Protein AF-A0A7X1GFJ7-F1 (afdb_monomer_lite)

pLDDT: mean 75.86, std 20.46, range [40.88, 95.12]

Organism: NCBI:txid2762577

Secondary structure (DSSP, 8-state):
-EEEEEEEEESSTTSPPEEEEEEESSHHHHHHHHHHH-TTEEEEEEEEEE----S--------------------

Foldseek 3Di:
DFKKWKWFAFPDPVDDIDTDIDDDPDPVRRVVVVCVVPVRTPDMDIDTPDDPDPPDDPPPPPDPDDDPDDDDDDD

Radius of gyration: 21.79 Å; chains: 1; bounding box: 53×56×32 Å

Structure (mmCIF, N/CA/C/O backbone):
data_AF-A0A7X1GFJ7-F1
#
_entry.id   AF-A0A7X1GFJ7-F1
#
loop_
_atom_site.group_PDB
_atom_site.id
_atom_site.type_symbol
_atom_site.label_atom_id
_atom_site.label_alt_id
_atom_site.label_comp_id
_atom_site.label_asym_id
_atom_site.label_entity_id
_atom_site.label_seq_id
_atom_site.pdbx_PDB_ins_code
_atom_site.Cartn_x
_atom_site.Cartn_y
_atom_site.Cartn_z
_atom_site.occupancy
_atom_site.B_iso_or_equiv
_atom_site.auth_seq_id
_atom_site.auth_comp_id
_atom_site.auth_asym_id
_atom_site.auth_atom_id
_atom_site.pdbx_PDB_model_num
ATOM 1 N N . MET A 1 1 ? 6.828 1.723 -14.273 1.00 77.81 1 MET A N 1
ATOM 2 C CA . MET A 1 1 ? 5.659 1.261 -13.498 1.00 77.81 1 MET A CA 1
ATOM 3 C C . MET A 1 1 ? 5.821 -0.184 -13.048 1.00 77.81 1 MET A C 1
ATOM 5 O O . MET A 1 1 ? 6.294 -1.004 -13.824 1.00 77.81 1 MET A O 1
ATOM 9 N N . ARG A 1 2 ? 5.467 -0.473 -11.793 1.00 87.75 2 ARG A N 1
ATOM 10 C CA . ARG A 1 2 ? 5.494 -1.793 -11.145 1.00 87.75 2 ARG A CA 1
ATOM 11 C C . ARG A 1 2 ? 4.186 -2.008 -10.385 1.00 87.75 2 ARG A C 1
ATOM 13 O O . ARG A 1 2 ? 3.588 -1.033 -9.922 1.00 87.75 2 ARG A O 1
ATOM 20 N N . LEU A 1 3 ? 3.784 -3.268 -10.256 1.00 91.44 3 LEU A N 1
ATOM 21 C CA . LEU A 1 3 ? 2.654 -3.674 -9.428 1.00 91.44 3 LEU A CA 1
ATOM 22 C C . LEU A 1 3 ? 3.148 -3.984 -8.012 1.00 91.44 3 LEU A C 1
ATOM 24 O O . LEU A 1 3 ? 4.068 -4.789 -7.834 1.00 91.44 3 LEU A O 1
ATOM 28 N N . TYR A 1 4 ? 2.545 -3.325 -7.030 1.00 91.94 4 TYR A N 1
ATOM 29 C CA . TYR A 1 4 ? 2.800 -3.541 -5.613 1.00 91.94 4 TYR A CA 1
ATOM 30 C C . TYR A 1 4 ? 1.560 -4.144 -4.966 1.00 91.94 4 TYR A C 1
ATOM 32 O O . TYR A 1 4 ? 0.496 -3.534 -5.031 1.00 91.94 4 TYR A O 1
ATOM 40 N N . ASP A 1 5 ? 1.721 -5.275 -4.295 1.00 94.62 5 ASP A N 1
ATOM 41 C CA . ASP A 1 5 ? 0.803 -5.692 -3.243 1.00 94.62 5 ASP A CA 1
ATOM 42 C C . ASP A 1 5 ? 1.054 -4.847 -2.000 1.00 94.62 5 ASP A C 1
ATOM 44 O O . ASP A 1 5 ? 2.204 -4.536 -1.665 1.00 94.62 5 ASP A O 1
ATOM 48 N N . TYR A 1 6 ? -0.008 -4.501 -1.283 1.00 93.81 6 TYR A N 1
ATOM 49 C CA . TYR A 1 6 ? 0.111 -3.798 -0.019 1.00 93.81 6 TYR A CA 1
ATOM 50 C C . TYR A 1 6 ? -0.763 -4.383 1.080 1.00 93.81 6 TYR A C 1
ATOM 52 O O . TYR A 1 6 ? -1.844 -4.923 0.855 1.00 93.81 6 TYR A O 1
ATOM 60 N N . THR A 1 7 ? -0.284 -4.212 2.309 1.00 95.12 7 THR A N 1
ATOM 61 C CA . THR A 1 7 ? -1.074 -4.374 3.529 1.00 95.12 7 THR A CA 1
ATOM 62 C C . THR A 1 7 ? -0.984 -3.085 4.329 1.00 95.12 7 THR A C 1
ATOM 64 O O . THR A 1 7 ? 0.107 -2.638 4.691 1.00 95.12 7 THR A O 1
ATOM 67 N N . ALA A 1 8 ? -2.126 -2.455 4.576 1.00 93.81 8 ALA A N 1
ATOM 68 C CA . ALA A 1 8 ? -2.225 -1.221 5.336 1.00 93.81 8 ALA A CA 1
ATOM 69 C C . ALA A 1 8 ? -2.906 -1.500 6.679 1.00 93.81 8 ALA A C 1
ATOM 71 O O . ALA A 1 8 ? -4.019 -2.023 6.731 1.00 93.81 8 ALA A O 1
ATOM 72 N N . TYR A 1 9 ? -2.220 -1.158 7.764 1.00 93.25 9 TYR A N 1
ATOM 73 C CA . TYR A 1 9 ? -2.687 -1.381 9.124 1.00 93.25 9 TYR A CA 1
ATOM 74 C C . TYR A 1 9 ? -3.259 -0.072 9.678 1.00 93.25 9 TYR A C 1
ATOM 76 O O . TYR A 1 9 ? -2.503 0.900 9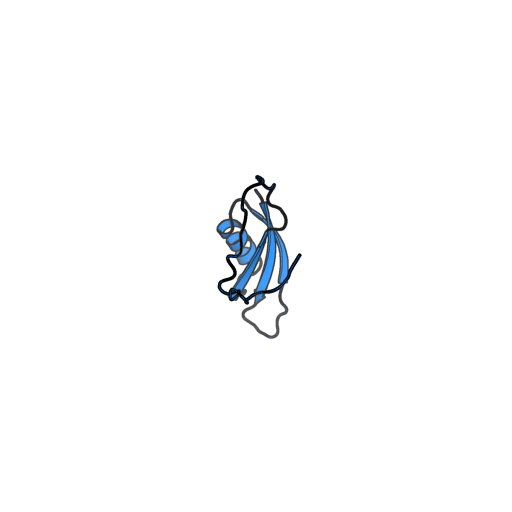.841 1.00 93.25 9 TYR A O 1
ATOM 84 N N . PRO A 1 10 ? -4.574 -0.010 9.941 1.00 90.62 10 PRO A N 1
ATOM 85 C CA . PRO A 1 10 ? -5.187 1.130 10.606 1.00 90.62 10 PRO A CA 1
ATOM 86 C C . PRO A 1 10 ? -4.586 1.322 12.000 1.00 90.62 10 PRO A C 1
ATOM 88 O O . PRO A 1 10 ? -4.179 0.370 12.660 1.00 90.62 10 PRO A O 1
ATOM 91 N N . LYS A 1 11 ? -4.533 2.577 12.450 1.00 89.31 11 LYS A N 1
ATOM 92 C CA . LYS A 1 11 ? -4.102 2.916 13.813 1.00 89.31 11 LYS A CA 1
ATOM 93 C C . LYS A 1 11 ? -5.043 2.341 14.878 1.00 89.31 11 LYS A C 1
ATOM 95 O O . LYS A 1 11 ? -4.635 2.080 16.004 1.00 89.31 11 LYS A O 1
ATOM 100 N N . ASP A 1 12 ? -6.314 2.194 14.527 1.00 88.06 12 ASP A N 1
ATOM 101 C CA . ASP A 1 12 ? -7.315 1.611 15.403 1.00 88.06 12 ASP A CA 1
ATOM 102 C C . ASP A 1 12 ? -7.264 0.081 15.325 1.00 88.06 12 ASP A C 1
ATOM 104 O O . ASP A 1 12 ? -7.526 -0.504 14.276 1.00 88.06 12 ASP A O 1
ATOM 108 N N . HIS A 1 13 ? -6.937 -0.564 16.445 1.00 76.38 13 HIS A N 1
ATOM 109 C CA . HIS A 1 13 ? -6.778 -2.018 16.523 1.00 76.38 13 HIS A CA 1
ATOM 110 C C . HIS A 1 13 ? -8.094 -2.802 16.384 1.00 76.38 13 HIS A C 1
ATOM 112 O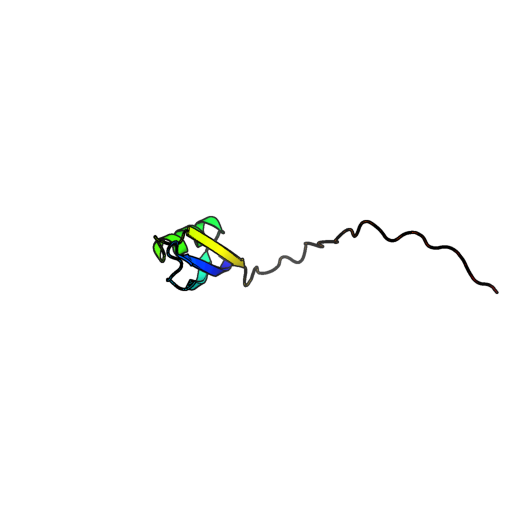 O . HIS A 1 13 ? -8.041 -4.023 16.244 1.00 76.38 13 HIS A O 1
ATOM 118 N N . ALA A 1 14 ? -9.260 -2.144 16.433 1.00 84.19 14 ALA A N 1
ATOM 119 C CA . ALA A 1 14 ? -10.537 -2.792 16.137 1.00 84.19 14 ALA A CA 1
ATOM 120 C C . ALA A 1 14 ? -10.819 -2.842 14.626 1.00 84.19 14 ALA A C 1
ATOM 122 O O . ALA A 1 14 ? -11.684 -3.599 14.184 1.00 84.19 14 ALA A O 1
ATOM 123 N N . GLN A 1 15 ? -10.083 -2.068 13.820 1.00 85.06 15 GLN A N 1
ATOM 124 C CA . GLN A 1 15 ? -10.182 -2.099 12.367 1.00 85.06 15 GLN A CA 1
ATOM 125 C C . GLN A 1 15 ? -9.242 -3.150 11.775 1.00 85.06 15 GLN A C 1
ATOM 127 O O . GLN A 1 15 ? -8.098 -3.330 12.191 1.00 85.06 15 GLN A O 1
ATOM 132 N N . HIS A 1 16 ? -9.743 -3.860 10.770 1.00 89.88 16 HIS A N 1
ATOM 133 C CA . HIS A 1 16 ? -8.995 -4.917 10.107 1.00 89.88 16 HIS A CA 1
ATOM 134 C C . HIS A 1 16 ? -7.947 -4.327 9.157 1.00 89.88 16 HIS A C 1
ATOM 136 O O . HIS A 1 16 ? -8.119 -3.234 8.614 1.00 89.88 16 HIS A O 1
ATOM 142 N N . ALA A 1 17 ? -6.868 -5.078 8.930 1.00 90.75 17 ALA A N 1
ATOM 143 C CA . ALA A 1 17 ? -5.883 -4.723 7.920 1.00 90.75 17 ALA A CA 1
ATOM 144 C C . ALA A 1 17 ? -6.531 -4.678 6.526 1.00 90.75 17 ALA A C 1
ATOM 146 O O . ALA A 1 17 ? -7.375 -5.509 6.185 1.00 90.75 17 ALA A O 1
ATOM 147 N N . VAL A 1 18 ? -6.121 -3.695 5.727 1.00 90.94 18 VAL A N 1
ATOM 148 C CA . VAL A 1 18 ? -6.604 -3.488 4.361 1.00 90.94 18 VAL A CA 1
ATOM 149 C C . VAL A 1 18 ? -5.575 -4.040 3.387 1.00 90.94 18 VAL A C 1
ATOM 151 O O . VAL A 1 18 ? -4.406 -3.657 3.437 1.00 90.94 18 VAL A O 1
ATOM 154 N N . TYR A 1 19 ? -6.024 -4.904 2.484 1.00 93.00 19 TYR A N 1
ATOM 155 C CA . TYR A 1 19 ? -5.198 -5.536 1.460 1.00 93.00 19 TYR A CA 1
ATOM 156 C C . TYR A 1 19 ? -5.599 -5.028 0.079 1.00 93.00 19 TYR A C 1
ATOM 158 O O . TYR A 1 19 ? -6.775 -4.748 -0.162 1.00 93.00 19 TYR A O 1
ATOM 166 N N . GLY A 1 20 ? -4.635 -4.921 -0.826 1.00 93.06 20 GLY A N 1
ATOM 167 C CA . GLY A 1 20 ? -4.910 -4.571 -2.211 1.00 93.06 20 GLY A CA 1
ATOM 168 C C . GLY A 1 20 ? -3.646 -4.400 -3.034 1.00 93.06 20 GLY A C 1
ATOM 169 O O . GLY A 1 20 ? -2.533 -4.584 -2.546 1.00 93.06 20 GLY A O 1
ATOM 170 N N . GLU A 1 21 ? -3.839 -3.984 -4.278 1.00 94.25 21 GLU A N 1
ATOM 171 C CA . GLU A 1 21 ? -2.767 -3.804 -5.249 1.00 94.25 21 GLU A CA 1
ATOM 172 C C . GLU A 1 21 ? -2.717 -2.351 -5.731 1.00 94.25 21 GLU A C 1
ATOM 174 O O . GLU A 1 21 ? -3.743 -1.681 -5.879 1.00 94.25 21 GLU A O 1
ATOM 179 N N . VAL A 1 22 ? -1.517 -1.836 -6.005 1.00 92.62 22 VAL A N 1
ATOM 180 C CA . VAL A 1 22 ? -1.331 -0.495 -6.563 1.00 92.62 22 VAL A CA 1
ATOM 181 C C . VAL A 1 22 ? -0.233 -0.462 -7.620 1.00 92.62 22 VAL A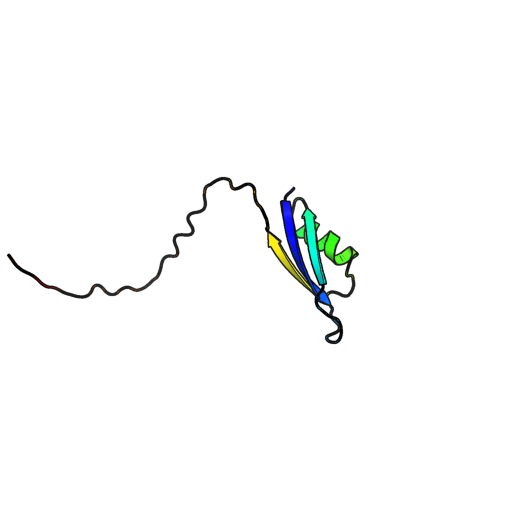 C 1
ATOM 183 O O . VAL A 1 22 ? 0.877 -0.960 -7.436 1.00 92.62 22 VAL A O 1
ATOM 186 N N . MET A 1 23 ? -0.530 0.197 -8.739 1.00 93.25 23 MET A N 1
ATOM 187 C CA . MET A 1 23 ? 0.451 0.487 -9.783 1.00 93.25 23 MET A CA 1
ATOM 188 C C . MET A 1 23 ? 1.179 1.798 -9.479 1.00 93.25 23 MET A C 1
ATOM 190 O O . MET A 1 23 ? 0.558 2.865 -9.374 1.00 93.25 23 MET A O 1
ATOM 194 N N . ALA A 1 24 ? 2.505 1.745 -9.371 1.00 91.62 24 ALA A N 1
ATOM 195 C CA . ALA A 1 24 ? 3.340 2.920 -9.131 1.00 91.62 24 ALA A CA 1
ATOM 196 C C . ALA A 1 24 ? 4.736 2.772 -9.746 1.00 91.62 24 ALA A C 1
ATOM 198 O O . ALA A 1 24 ? 5.211 1.669 -10.006 1.00 91.62 24 ALA A O 1
ATOM 199 N N . ASP A 1 25 ? 5.418 3.889 -9.984 1.00 89.50 25 ASP A N 1
ATOM 200 C CA . ASP A 1 25 ? 6.800 3.877 -10.478 1.00 89.50 25 ASP A CA 1
ATOM 201 C C . ASP A 1 25 ? 7.830 3.681 -9.366 1.00 89.50 25 ASP A C 1
ATOM 203 O O . ASP A 1 25 ? 8.913 3.150 -9.612 1.00 89.50 25 ASP A O 1
ATOM 207 N N . THR A 1 26 ? 7.487 4.074 -8.138 1.00 90.44 26 THR A N 1
ATOM 208 C CA . THR A 1 26 ? 8.351 3.971 -6.960 1.00 90.44 26 THR A CA 1
ATOM 209 C C . THR A 1 26 ? 7.559 3.543 -5.726 1.00 90.44 26 THR A C 1
ATOM 211 O O . THR A 1 26 ? 6.347 3.747 -5.648 1.00 90.44 26 THR A O 1
ATOM 214 N N . ASP A 1 27 ? 8.267 3.005 -4.731 1.00 90.62 27 ASP A N 1
ATOM 215 C CA . ASP A 1 27 ? 7.710 2.634 -3.422 1.00 90.62 27 ASP A CA 1
ATOM 216 C C . ASP A 1 27 ? 7.053 3.836 -2.718 1.00 90.62 27 ASP A C 1
ATOM 218 O O . ASP A 1 27 ? 5.934 3.747 -2.216 1.00 90.62 27 ASP A O 1
ATOM 222 N N . SER A 1 28 ? 7.698 5.007 -2.771 1.00 93.38 28 SER A N 1
ATOM 223 C CA . SER A 1 28 ? 7.153 6.249 -2.211 1.00 93.38 28 SER A CA 1
ATOM 224 C C . SER A 1 28 ? 5.857 6.680 -2.902 1.00 93.38 28 SER A C 1
ATOM 226 O O . SER A 1 28 ? 4.925 7.119 -2.230 1.00 93.38 28 SER A O 1
ATOM 228 N N . ALA A 1 29 ? 5.767 6.526 -4.228 1.00 94.62 29 ALA A N 1
ATOM 229 C CA . ALA A 1 29 ? 4.547 6.827 -4.973 1.00 94.62 29 ALA A CA 1
ATOM 230 C C . ALA A 1 29 ? 3.421 5.828 -4.656 1.00 94.62 29 ALA A C 1
ATOM 232 O O . ALA A 1 29 ? 2.270 6.241 -4.512 1.00 94.62 29 ALA A O 1
ATOM 233 N N . ALA A 1 30 ? 3.739 4.539 -4.485 1.00 93.25 30 ALA A N 1
ATOM 234 C CA . ALA A 1 30 ? 2.783 3.533 -4.018 1.00 93.25 30 ALA A CA 1
ATOM 235 C C . ALA A 1 30 ? 2.249 3.883 -2.620 1.00 93.25 30 ALA A C 1
ATOM 237 O O . ALA A 1 30 ? 1.037 3.990 -2.434 1.00 93.25 30 ALA A O 1
ATOM 238 N N . LYS A 1 31 ? 3.139 4.169 -1.659 1.00 93.50 31 LYS A N 1
ATOM 239 C CA . LYS A 1 31 ? 2.761 4.578 -0.294 1.00 93.50 31 LYS A CA 1
ATOM 240 C C . LYS A 1 31 ? 1.900 5.834 -0.276 1.00 93.50 31 LYS A C 1
ATOM 242 O O . LYS A 1 31 ? 0.930 5.877 0.471 1.00 93.50 31 LYS A O 1
ATOM 247 N N . ALA A 1 32 ? 2.218 6.841 -1.092 1.00 94.56 32 ALA A N 1
ATOM 248 C CA . ALA A 1 32 ? 1.423 8.065 -1.177 1.00 94.56 32 ALA A CA 1
ATOM 249 C C . ALA A 1 32 ? -0.009 7.788 -1.662 1.00 94.56 32 ALA A C 1
ATOM 251 O O . ALA A 1 32 ? -0.963 8.281 -1.061 1.00 94.56 32 ALA A O 1
ATOM 252 N N . LYS A 1 33 ? -0.167 6.947 -2.695 1.00 94.19 33 LYS A N 1
ATOM 253 C CA . LYS A 1 33 ? -1.486 6.518 -3.187 1.00 94.19 33 LYS A CA 1
ATOM 254 C C . LYS A 1 33 ? -2.269 5.753 -2.119 1.00 94.19 33 LYS A C 1
ATOM 256 O O . LYS A 1 33 ? -3.427 6.068 -1.878 1.00 94.19 33 LYS A O 1
ATOM 261 N N . ILE A 1 34 ? -1.632 4.804 -1.433 1.00 93.81 34 ILE A N 1
ATOM 262 C CA . ILE A 1 34 ? -2.286 4.014 -0.377 1.00 93.81 34 ILE A CA 1
ATOM 263 C C . ILE A 1 34 ? -2.671 4.899 0.810 1.00 93.81 34 ILE A C 1
ATOM 265 O O . ILE A 1 34 ? -3.762 4.757 1.350 1.00 93.81 34 ILE A O 1
ATOM 269 N N . LYS A 1 35 ? -1.826 5.8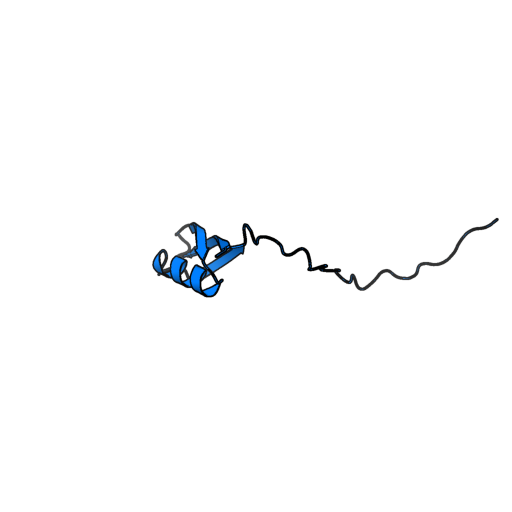61 1.189 1.00 92.81 35 LYS A N 1
ATOM 270 C CA . LYS A 1 35 ? -2.120 6.799 2.279 1.00 92.81 35 LYS A CA 1
ATOM 271 C C . LYS A 1 35 ? -3.295 7.728 1.959 1.00 92.81 35 LYS A C 1
ATOM 273 O O . LYS A 1 35 ? -4.007 8.126 2.873 1.00 92.81 35 LYS A O 1
ATOM 278 N N . ALA A 1 36 ? -3.528 8.041 0.684 1.00 92.19 36 ALA A N 1
ATOM 279 C CA . ALA A 1 36 ? -4.727 8.762 0.258 1.00 92.19 36 ALA A CA 1
ATOM 280 C C . ALA A 1 36 ? -6.005 7.908 0.386 1.00 92.19 36 ALA A C 1
ATOM 282 O O . ALA A 1 36 ? -7.067 8.453 0.669 1.00 92.19 36 ALA A O 1
ATOM 283 N N . LEU A 1 37 ? -5.902 6.583 0.218 1.00 87.81 37 LEU A N 1
ATOM 284 C CA . LEU A 1 37 ? -7.016 5.640 0.392 1.00 87.81 37 LEU A CA 1
ATOM 285 C C . LEU A 1 37 ? -7.268 5.291 1.868 1.00 87.81 37 LEU A C 1
ATOM 287 O O . LEU A 1 37 ? -8.413 5.128 2.274 1.00 87.81 37 LEU A O 1
ATOM 291 N N . CYS A 1 38 ? -6.208 5.197 2.673 1.00 86.62 38 CYS A N 1
ATOM 292 C CA . CYS A 1 38 ? -6.273 4.946 4.110 1.00 86.62 38 CYS A CA 1
ATOM 293 C C . CYS A 1 38 ? -5.512 6.030 4.899 1.00 86.62 38 CYS A C 1
ATOM 295 O O . CYS A 1 38 ? -4.370 5.812 5.321 1.00 86.62 38 CYS A O 1
ATOM 297 N N . PRO A 1 39 ? -6.129 7.201 5.148 1.00 85.88 39 PRO A N 1
ATOM 298 C CA . PRO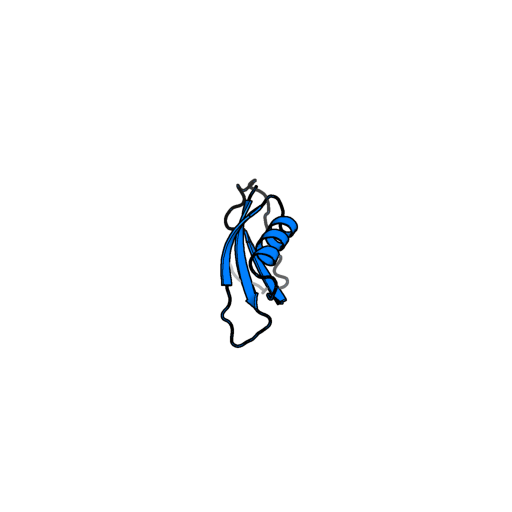 A 1 39 ? -5.481 8.299 5.872 1.00 85.88 39 PRO A CA 1
ATOM 299 C C . PRO A 1 39 ? -5.210 7.978 7.351 1.00 85.88 39 PRO A C 1
ATOM 301 O O . PRO A 1 39 ? -4.339 8.592 7.965 1.00 85.88 39 PRO A O 1
ATOM 304 N N . HIS A 1 40 ? -5.926 7.001 7.916 1.00 87.06 40 HIS A N 1
ATOM 305 C CA . HIS A 1 40 ? -5.791 6.559 9.308 1.00 87.06 40 HIS A CA 1
ATOM 306 C C . HIS A 1 40 ? -4.861 5.349 9.484 1.00 87.06 40 HIS A C 1
ATOM 308 O O . HIS A 1 40 ? -4.736 4.832 10.596 1.00 87.06 40 HIS A O 1
ATOM 314 N N . CYS A 1 41 ? -4.212 4.887 8.412 1.00 87.75 41 CYS A N 1
ATOM 315 C CA . CYS A 1 41 ? -3.244 3.803 8.489 1.00 87.75 41 CYS A CA 1
ATOM 316 C C . CYS A 1 41 ? -1.911 4.295 9.062 1.00 87.75 41 CYS A C 1
ATOM 318 O O . CYS A 1 41 ? -1.313 5.251 8.565 1.00 87.75 41 CYS 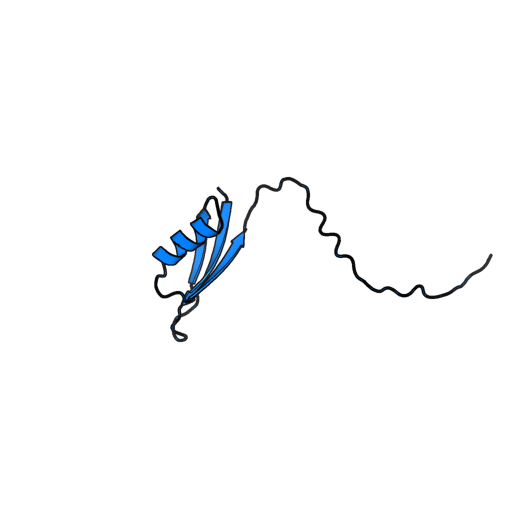A O 1
ATOM 320 N N . GLU A 1 42 ? -1.443 3.627 10.116 1.00 89.50 42 GLU A N 1
ATOM 321 C CA . GLU A 1 42 ? -0.173 3.934 10.778 1.00 89.50 42 GLU A CA 1
ATOM 322 C C . GLU A 1 42 ? 1.000 3.275 10.048 1.00 89.50 42 GLU A C 1
ATOM 324 O O . GLU A 1 42 ? 2.053 3.886 9.855 1.00 89.50 42 GLU A O 1
ATOM 329 N N . ARG A 1 43 ? 0.794 2.038 9.588 1.00 91.75 43 ARG A N 1
ATOM 330 C CA . ARG A 1 43 ? 1.815 1.233 8.922 1.00 91.75 43 ARG A CA 1
ATOM 331 C C . ARG A 1 43 ? 1.309 0.751 7.572 1.00 91.75 43 ARG A C 1
ATOM 333 O O . ARG A 1 43 ? 0.184 0.280 7.452 1.00 91.75 43 ARG A O 1
ATOM 340 N N . ILE A 1 44 ? 2.166 0.850 6.560 1.00 93.88 44 ILE A N 1
ATOM 341 C CA . ILE A 1 44 ? 1.913 0.335 5.213 1.00 93.88 44 ILE A CA 1
ATOM 342 C C . ILE A 1 44 ? 3.107 -0.532 4.828 1.00 93.88 44 ILE A C 1
ATOM 344 O O . ILE A 1 44 ? 4.238 -0.043 4.767 1.00 93.88 44 ILE A O 1
ATOM 348 N N . GLU A 1 45 ? 2.848 -1.808 4.577 1.00 94.12 45 GLU A N 1
ATOM 349 C CA . GLU A 1 45 ? 3.820 -2.760 4.052 1.00 94.12 45 GLU A CA 1
ATOM 350 C C . GLU A 1 45 ? 3.579 -2.965 2.562 1.00 94.12 45 GLU A C 1
ATOM 352 O O . GLU A 1 45 ? 2.434 -3.083 2.130 1.00 94.12 45 GLU A O 1
ATOM 357 N N . LEU A 1 46 ? 4.664 -2.977 1.787 1.00 93.69 46 LEU A N 1
ATOM 358 C CA . LEU A 1 46 ? 4.640 -3.156 0.340 1.00 93.69 46 LEU A CA 1
ATOM 359 C C . LEU A 1 46 ? 5.432 -4.399 -0.046 1.00 93.69 46 LEU A C 1
ATOM 361 O O . LEU A 1 46 ? 6.546 -4.600 0.438 1.00 93.69 46 LEU A O 1
ATOM 365 N N . SER A 1 47 ? 4.875 -5.180 -0.963 1.00 90.81 47 SER A N 1
ATOM 366 C CA . SER A 1 47 ? 5.535 -6.300 -1.622 1.00 90.81 47 SER A CA 1
ATOM 367 C C . SER A 1 47 ? 5.446 -6.111 -3.131 1.00 90.81 47 SER A C 1
ATOM 369 O O . SER A 1 47 ? 4.413 -5.710 -3.657 1.00 90.81 47 SER A O 1
ATOM 371 N N . ILE A 1 48 ? 6.536 -6.348 -3.855 1.00 85.19 48 ILE A N 1
ATOM 372 C CA . ILE A 1 48 ? 6.537 -6.191 -5.313 1.00 85.19 48 ILE A CA 1
ATOM 373 C C . ILE A 1 48 ? 6.085 -7.513 -5.929 1.00 85.19 48 ILE A C 1
ATOM 375 O O . ILE A 1 48 ? 6.797 -8.507 -5.820 1.00 85.19 48 ILE A O 1
ATOM 379 N N . LEU A 1 49 ? 4.933 -7.507 -6.600 1.00 79.56 49 LEU A N 1
ATOM 380 C CA . LEU A 1 49 ? 4.372 -8.701 -7.240 1.00 79.56 49 LEU A CA 1
ATOM 381 C C . LEU A 1 49 ? 5.071 -9.069 -8.545 1.00 79.56 49 LEU A C 1
ATOM 383 O O . LEU A 1 49 ? 5.125 -10.233 -8.934 1.00 79.56 49 LEU A O 1
ATOM 387 N N . SER A 1 50 ? 5.603 -8.077 -9.253 1.00 66.25 50 SER A N 1
ATOM 388 C CA . SER A 1 50 ? 6.366 -8.303 -10.474 1.00 66.25 50 SER A CA 1
ATOM 389 C C . SER A 1 50 ? 7.264 -7.114 -10.755 1.00 66.25 50 SER A C 1
ATOM 391 O O . SER A 1 50 ? 6.829 -6.028 -11.141 1.00 66.25 50 SER A O 1
ATOM 393 N N . THR A 1 51 ? 8.561 -7.334 -10.591 1.00 58.12 51 THR A N 1
ATOM 394 C CA . THR A 1 51 ? 9.536 -6.682 -11.452 1.00 58.12 51 THR A CA 1
ATOM 395 C C . THR A 1 51 ? 9.631 -7.549 -12.693 1.00 58.12 51 THR A C 1
ATOM 397 O O . THR A 1 51 ? 9.897 -8.739 -12.558 1.00 58.12 51 THR A O 1
ATOM 400 N N . SER A 1 52 ? 9.470 -6.995 -13.892 1.00 53.06 52 SER A N 1
ATOM 401 C CA . SER A 1 52 ? 10.153 -7.584 -15.045 1.00 53.06 52 SER A CA 1
ATOM 402 C C . SER A 1 52 ? 11.621 -7.732 -14.628 1.00 53.06 52 SER A C 1
ATOM 404 O O . SER A 1 52 ? 12.288 -6.718 -14.416 1.00 53.06 52 SER A O 1
ATOM 406 N N . GLU A 1 53 ? 12.073 -8.954 -14.338 1.00 47.78 53 GLU A N 1
ATOM 407 C CA . GLU A 1 53 ? 13.433 -9.206 -13.871 1.00 47.78 53 GLU A CA 1
ATOM 408 C C . GLU A 1 53 ? 14.410 -8.773 -14.972 1.00 47.78 53 GLU A C 1
ATOM 410 O O . GLU A 1 53 ? 14.368 -9.337 -16.066 1.00 47.78 53 GLU A O 1
ATOM 415 N N . PRO A 1 54 ? 15.356 -7.849 -14.737 1.00 45.44 54 PRO A N 1
ATOM 416 C CA . PRO A 1 54 ? 16.665 -8.068 -15.302 1.00 45.44 54 PRO A CA 1
ATOM 417 C C . PRO A 1 54 ? 17.283 -9.181 -14.455 1.00 45.44 54 PRO A C 1
ATOM 419 O O . PRO A 1 54 ? 17.639 -8.961 -13.297 1.00 45.44 54 PRO A O 1
ATOM 422 N N . PHE A 1 55 ? 17.354 -10.389 -15.012 1.00 50.00 55 PHE A N 1
ATOM 423 C CA . PHE A 1 55 ? 18.171 -11.476 -14.482 1.00 50.00 55 PHE A CA 1
ATOM 424 C C . PHE A 1 55 ? 19.499 -10.914 -13.962 1.00 50.00 55 PHE A C 1
ATOM 426 O O . PHE A 1 55 ? 20.315 -10.421 -14.740 1.00 50.00 55 PHE A O 1
ATOM 433 N N . GLY A 1 56 ? 19.712 -10.938 -12.646 1.00 49.22 56 GLY A N 1
ATOM 434 C CA . GLY A 1 56 ? 20.959 -10.429 -12.086 1.00 49.22 56 GLY A CA 1
ATOM 435 C C . GLY A 1 56 ? 20.848 -9.859 -10.687 1.00 49.22 56 GLY A C 1
ATOM 436 O O . GLY A 1 56 ? 21.143 -8.689 -10.474 1.00 49.22 56 GLY A O 1
ATOM 437 N N . ARG A 1 57 ? 20.523 -10.700 -9.705 1.00 44.47 57 ARG A N 1
ATOM 438 C CA . ARG A 1 57 ? 21.090 -10.558 -8.358 1.00 44.47 57 ARG A CA 1
ATOM 439 C C . ARG A 1 57 ? 21.110 -11.915 -7.671 1.00 44.47 57 ARG A C 1
ATOM 441 O O . ARG A 1 57 ? 20.212 -12.292 -6.930 1.00 44.47 57 ARG A O 1
ATOM 448 N N . HIS A 1 58 ? 22.199 -12.636 -7.931 1.00 47.62 58 HIS A N 1
ATOM 449 C CA . HIS A 1 58 ? 22.735 -13.639 -7.023 1.00 47.62 58 HIS A CA 1
ATOM 450 C C . HIS A 1 58 ? 22.840 -13.032 -5.614 1.00 47.62 58 HIS A C 1
ATOM 452 O O . HIS A 1 58 ? 23.830 -12.389 -5.268 1.00 47.62 58 HIS A O 1
ATOM 458 N N . SER A 1 59 ? 21.835 -13.266 -4.778 1.00 49.22 59 SER A N 1
ATOM 459 C CA . SER A 1 59 ? 22.003 -13.219 -3.331 1.00 49.22 59 SER A CA 1
ATOM 460 C C . SER A 1 59 ? 22.644 -14.537 -2.917 1.00 49.22 59 SER A C 1
ATOM 462 O O . SER A 1 59 ? 21.977 -15.445 -2.426 1.00 49.22 59 SER A O 1
ATOM 464 N N . VAL A 1 60 ? 23.956 -14.662 -3.149 1.00 49.72 60 VAL A N 1
ATOM 465 C CA . VAL A 1 60 ? 24.762 -15.674 -2.463 1.00 49.72 60 VAL A CA 1
ATOM 466 C C . VAL A 1 60 ? 24.694 -15.325 -0.984 1.00 49.72 60 VAL A C 1
ATOM 468 O O . VAL A 1 60 ? 25.416 -14.461 -0.486 1.00 49.72 60 VAL A O 1
ATOM 471 N N . ARG A 1 61 ? 23.776 -15.981 -0.280 1.00 45.75 61 ARG A N 1
ATOM 472 C CA . ARG A 1 61 ? 23.751 -16.042 1.173 1.00 45.75 61 ARG A CA 1
ATOM 473 C C . ARG A 1 61 ? 25.081 -16.672 1.590 1.00 45.75 61 ARG A C 1
ATOM 475 O O . ARG A 1 61 ? 25.218 -17.890 1.566 1.00 45.75 61 ARG A O 1
ATOM 482 N N . ARG A 1 62 ? 26.094 -15.858 1.916 1.00 49.53 62 ARG A N 1
ATOM 483 C CA . ARG A 1 62 ? 27.288 -16.366 2.603 1.00 49.53 62 ARG A CA 1
ATOM 484 C C . ARG A 1 62 ? 26.817 -16.870 3.957 1.00 49.53 62 ARG A C 1
ATOM 486 O O . ARG A 1 62 ? 26.531 -16.076 4.845 1.00 49.53 62 ARG A O 1
ATOM 493 N N . VAL A 1 63 ? 26.696 -18.184 4.083 1.00 51.88 63 VAL A N 1
ATOM 494 C CA . VAL A 1 63 ? 26.548 -18.854 5.370 1.00 51.88 63 VAL A CA 1
ATOM 495 C C . VAL A 1 63 ? 27.931 -18.810 6.028 1.00 51.88 63 VAL A C 1
ATOM 497 O O . VAL A 1 63 ? 28.866 -19.397 5.478 1.00 51.88 63 VAL A O 1
ATOM 500 N N . PRO A 1 64 ? 28.135 -18.095 7.147 1.00 48.84 64 PRO A N 1
ATOM 501 C CA . PRO A 1 64 ? 29.366 -18.219 7.898 1.00 48.84 64 PRO A CA 1
ATOM 502 C C . PRO A 1 64 ? 29.236 -19.467 8.769 1.00 48.84 64 PRO A C 1
ATOM 504 O O . PRO A 1 64 ? 28.350 -19.560 9.614 1.00 48.84 64 PRO A O 1
ATOM 507 N N . GLY A 1 65 ? 30.120 -20.434 8.557 1.00 50.00 65 GLY A N 1
ATOM 508 C CA . GLY A 1 65 ? 30.222 -21.596 9.432 1.00 50.00 65 GLY A CA 1
ATOM 509 C C . GLY A 1 65 ? 29.774 -22.886 8.769 1.00 50.00 65 GLY A C 1
ATOM 510 O O . GLY A 1 65 ? 28.649 -23.347 8.917 1.00 50.00 65 GLY A O 1
ATOM 511 N N . SER A 1 66 ? 30.719 -23.548 8.121 1.00 46.50 66 SER A N 1
ATOM 512 C CA . SER A 1 66 ? 30.773 -25.002 8.167 1.00 46.50 66 SER A CA 1
ATOM 513 C C . SER A 1 66 ? 32.223 -25.360 8.422 1.00 46.50 66 SER A C 1
ATOM 515 O O . SER A 1 66 ? 33.114 -25.063 7.630 1.00 46.50 66 SER A O 1
ATOM 517 N N . ARG A 1 67 ? 32.449 -25.853 9.640 1.00 47.06 67 ARG A N 1
ATOM 518 C CA . ARG A 1 67 ? 33.736 -26.323 10.140 1.00 47.06 67 ARG A CA 1
ATOM 519 C C . ARG A 1 67 ? 34.279 -27.352 9.152 1.00 47.06 67 ARG A C 1
ATOM 521 O O . ARG A 1 67 ? 33.554 -28.267 8.772 1.00 47.06 67 ARG A O 1
ATOM 528 N N . SER A 1 68 ? 35.545 -27.202 8.774 1.00 48.53 68 SER A N 1
ATOM 529 C CA . SER A 1 68 ? 36.290 -28.257 8.095 1.00 48.53 68 SER A CA 1
ATOM 530 C C . SER A 1 68 ? 36.384 -29.442 9.058 1.00 48.53 68 SER A C 1
ATOM 532 O O . SER A 1 68 ? 37.103 -29.382 10.057 1.00 48.53 68 SER A O 1
ATOM 534 N N . ALA A 1 69 ? 35.560 -30.461 8.825 1.00 48.44 69 ALA A N 1
ATOM 535 C CA . ALA A 1 69 ? 35.614 -31.721 9.541 1.00 48.44 69 ALA A CA 1
ATOM 536 C C . ALA A 1 69 ? 36.531 -32.683 8.772 1.00 48.44 69 ALA A C 1
ATOM 538 O O . ALA A 1 69 ? 36.384 -32.891 7.572 1.00 48.44 69 ALA A O 1
ATOM 539 N N . HIS A 1 70 ? 37.503 -33.185 9.525 1.00 42.34 70 HIS A N 1
ATOM 540 C CA . HIS A 1 70 ? 38.509 -34.212 9.266 1.00 42.34 70 HIS A CA 1
ATOM 541 C C . HIS A 1 70 ? 38.159 -35.372 8.307 1.00 42.34 70 HIS A C 1
ATOM 543 O O . HIS A 1 70 ? 36.999 -35.751 8.218 1.00 42.34 70 HIS A O 1
ATOM 549 N N . LYS A 1 71 ? 39.246 -35.941 7.718 1.00 45.66 71 LYS A N 1
ATOM 550 C CA . LYS A 1 71 ? 39.575 -37.350 7.315 1.00 45.66 71 LYS A CA 1
ATOM 551 C C . LYS A 1 71 ? 38.392 -38.334 7.226 1.00 45.66 71 LYS A C 1
ATOM 553 O O . LYS A 1 71 ? 37.571 -38.338 8.125 1.00 45.66 71 LYS A O 1
ATOM 558 N N . ILE A 1 72 ? 38.281 -39.250 6.250 1.00 47.06 72 ILE A N 1
ATOM 559 C CA . ILE A 1 72 ? 39.059 -40.496 5.963 1.00 47.06 72 ILE A CA 1
ATOM 560 C C . ILE A 1 72 ? 38.518 -41.049 4.607 1.00 47.06 72 ILE A C 1
ATOM 562 O O . ILE A 1 72 ? 37.345 -40.820 4.327 1.00 47.06 72 ILE A O 1
ATOM 566 N N . THR A 1 73 ? 39.298 -41.606 3.665 1.00 41.88 73 THR A N 1
ATOM 567 C CA . THR A 1 73 ? 39.599 -43.050 3.381 1.00 41.88 73 THR A CA 1
ATOM 568 C C . THR A 1 73 ? 40.154 -43.038 1.926 1.00 41.88 73 THR A C 1
ATOM 570 O O . THR A 1 73 ? 39.645 -42.248 1.139 1.00 41.88 73 THR A O 1
ATOM 573 N N . GLY A 1 74 ? 41.232 -43.687 1.471 1.00 45.00 74 GLY A N 1
ATOM 574 C CA . GLY A 1 74 ? 41.662 -45.077 1.614 1.00 45.00 74 GLY A CA 1
ATOM 575 C C . GLY A 1 74 ? 41.337 -45.846 0.319 1.00 45.00 74 GLY A C 1
ATOM 576 O O . GLY A 1 74 ? 40.225 -46.348 0.220 1.00 45.00 74 GLY A O 1
ATOM 577 N N . ASP A 1 75 ? 42.269 -45.860 -0.642 1.00 40.88 75 ASP A N 1
ATOM 578 C CA . ASP A 1 75 ? 42.670 -46.994 -1.510 1.00 40.88 75 ASP A CA 1
ATOM 579 C C . ASP A 1 75 ? 43.992 -46.622 -2.210 1.00 40.88 75 ASP A C 1
ATOM 581 O O . ASP A 1 75 ? 44.028 -45.540 -2.846 1.00 40.88 75 ASP A O 1
#

Sequence (75 aa):
MRLYDYTAYPKDHAQHAVYGEVMADTDSAAKAKIKALCPHCERIELSILSTSEPFGRHSVRRVPGSRSAHKITGD